Protein AF-A0A959XK09-F1 (afdb_monomer_lite)

Sequence (62 aa):
LLLYTDGLVETPRREIGLGIDRMLGQSERLLRGTFEGGADRLVEALGSDNDDRALVLVHRRP

Foldseek 3Di:
DKDKDLQFQDDPPDDSVVSVVQLVVQLVVQPPPHPVCVQVSSQVSTGDPPDDIDMDDDDDDD

pLDDT: mean 88.48, std 7.91, range [66.88, 95.69]

Secondary structure (DSSP, 8-state):
-EEE-GGGT--TTS-HHHHHHHHHHHHHHHSSS--TTHHHHHHHHSS-TTS---EEE-----

Radius of gyration: 11.62 Å; chains: 1; bounding box: 27×20×34 Å

Structure (mmCIF, N/CA/C/O backbone):
data_AF-A0A959XK09-F1
#
_entry.id   AF-A0A959XK09-F1
#
loop_
_atom_site.group_PDB
_atom_site.id
_atom_site.type_symbol
_atom_site.label_atom_id
_atom_site.label_alt_id
_at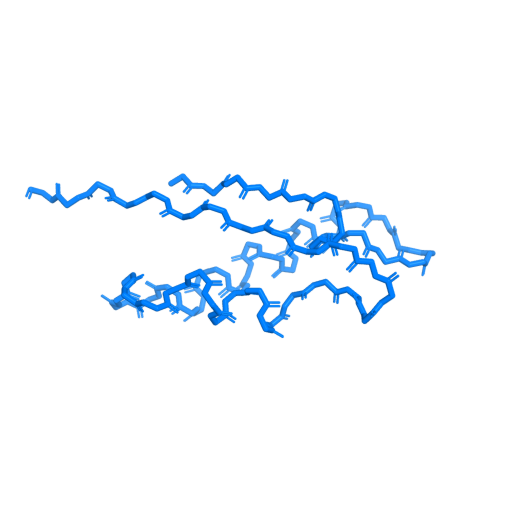om_site.label_comp_id
_atom_site.label_asym_id
_atom_site.label_entity_id
_atom_site.label_seq_id
_atom_site.pdbx_PDB_ins_code
_atom_site.Cartn_x
_atom_site.Cartn_y
_atom_site.Cartn_z
_atom_site.occupancy
_atom_site.B_iso_or_equiv
_atom_site.auth_seq_id
_atom_site.auth_comp_id
_atom_site.auth_asym_id
_atom_site.auth_atom_id
_atom_site.pdbx_PDB_model_num
ATOM 1 N N . LEU A 1 1 ? 1.499 0.002 10.437 1.00 92.38 1 LEU A N 1
ATOM 2 C CA . LEU A 1 1 ? 2.644 -0.796 9.948 1.00 92.38 1 LEU A CA 1
ATOM 3 C C . LEU A 1 1 ? 2.293 -1.308 8.561 1.00 92.38 1 LEU A C 1
ATOM 5 O O . LEU A 1 1 ? 1.167 -1.759 8.380 1.00 92.38 1 LEU A O 1
ATOM 9 N N . LEU A 1 2 ? 3.225 -1.199 7.616 1.00 93.38 2 LEU A N 1
ATOM 10 C CA . LEU A 1 2 ? 3.116 -1.739 6.261 1.00 93.38 2 LEU A CA 1
ATOM 11 C C . LEU A 1 2 ? 4.255 -2.741 6.058 1.00 93.38 2 LEU A C 1
ATOM 13 O O .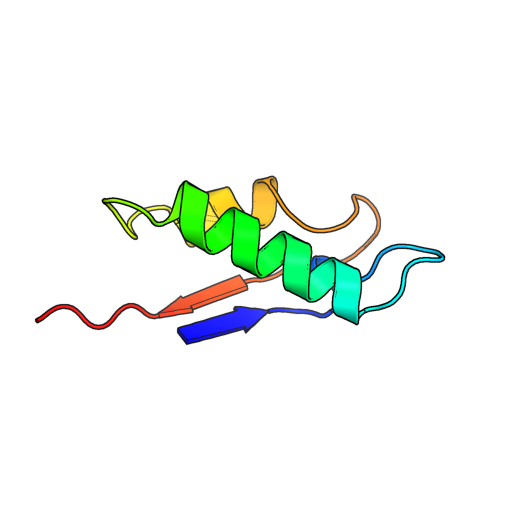 LEU A 1 2 ? 5.404 -2.406 6.339 1.00 93.38 2 LEU A O 1
ATOM 17 N N . LEU A 1 3 ? 3.927 -3.946 5.600 1.00 95.56 3 LEU A N 1
ATOM 18 C CA . LEU A 1 3 ? 4.886 -4.939 5.109 1.00 95.56 3 LEU A CA 1
ATOM 19 C C . LEU A 1 3 ? 4.561 -5.199 3.641 1.00 95.56 3 LEU A C 1
ATOM 21 O O . LEU A 1 3 ? 3.388 -5.350 3.306 1.00 95.56 3 LEU A O 1
ATOM 25 N N . TYR A 1 4 ? 5.567 -5.227 2.780 1.00 92.94 4 TYR A N 1
ATOM 26 C CA . TYR A 1 4 ? 5.382 -5.268 1.333 1.00 92.94 4 TYR A CA 1
ATOM 27 C C . TYR A 1 4 ? 6.452 -6.135 0.668 1.00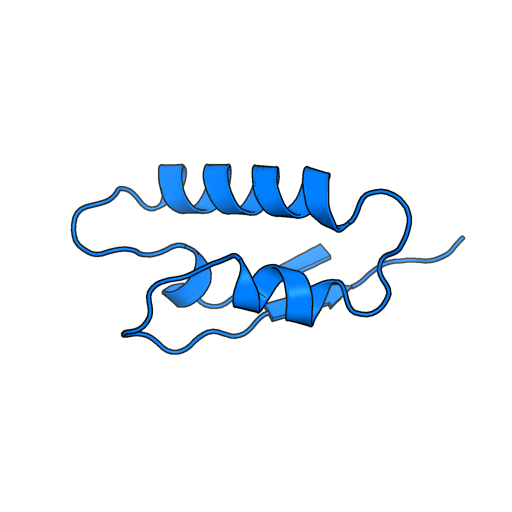 92.94 4 TYR A C 1
ATOM 29 O O . TYR A 1 4 ? 7.551 -6.271 1.211 1.00 92.94 4 TYR A O 1
ATOM 37 N N . THR A 1 5 ? 6.132 -6.711 -0.492 1.00 92.06 5 THR A N 1
ATOM 38 C CA . THR A 1 5 ? 7.136 -7.295 -1.398 1.00 92.06 5 THR A CA 1
ATOM 39 C C . THR A 1 5 ? 7.843 -6.197 -2.189 1.00 92.06 5 THR A C 1
ATOM 41 O O . THR A 1 5 ? 7.282 -5.124 -2.423 1.00 92.06 5 THR A O 1
ATOM 44 N N . ASP A 1 6 ? 9.078 -6.454 -2.606 1.00 88.19 6 ASP A N 1
ATOM 45 C CA . ASP A 1 6 ? 9.856 -5.586 -3.498 1.00 88.19 6 ASP A CA 1
ATOM 46 C C . ASP A 1 6 ? 9.097 -5.217 -4.780 1.00 88.19 6 ASP A C 1
ATOM 48 O O . ASP A 1 6 ? 9.119 -4.047 -5.160 1.00 88.19 6 ASP A O 1
ATOM 52 N N . GLY A 1 7 ? 8.298 -6.129 -5.341 1.00 90.06 7 GLY A N 1
ATOM 53 C CA . GLY A 1 7 ? 7.427 -5.872 -6.496 1.00 90.06 7 GLY A CA 1
ATOM 54 C C . GLY A 1 7 ? 6.446 -4.688 -6.352 1.00 90.06 7 GLY A C 1
ATOM 55 O O . GLY A 1 7 ? 5.932 -4.181 -7.353 1.00 90.06 7 GLY A O 1
ATOM 56 N N . LEU A 1 8 ? 6.187 -4.183 -5.133 1.00 90.94 8 LEU A N 1
ATOM 57 C CA . LEU A 1 8 ? 5.390 -2.962 -4.914 1.00 90.94 8 LEU A CA 1
ATOM 58 C C . LEU A 1 8 ? 6.172 -1.653 -5.090 1.00 90.94 8 LEU A C 1
ATOM 60 O O . LEU A 1 8 ? 5.559 -0.613 -5.358 1.00 90.94 8 LEU A O 1
ATOM 64 N N . VAL A 1 9 ? 7.495 -1.684 -4.932 1.00 90.12 9 VAL A N 1
ATOM 65 C CA . VAL A 1 9 ? 8.369 -0.499 -5.000 1.00 90.12 9 VAL A CA 1
ATOM 66 C C . VAL A 1 9 ? 9.346 -0.554 -6.171 1.00 90.12 9 VAL A C 1
ATOM 68 O O . VAL A 1 9 ? 9.744 0.493 -6.687 1.00 90.12 9 VAL A O 1
ATOM 71 N N . GLU A 1 10 ? 9.717 -1.745 -6.624 1.00 86.69 10 GLU A N 1
ATOM 72 C CA . GLU A 1 10 ? 10.669 -1.935 -7.702 1.00 86.69 10 GLU A CA 1
ATOM 73 C C . GLU A 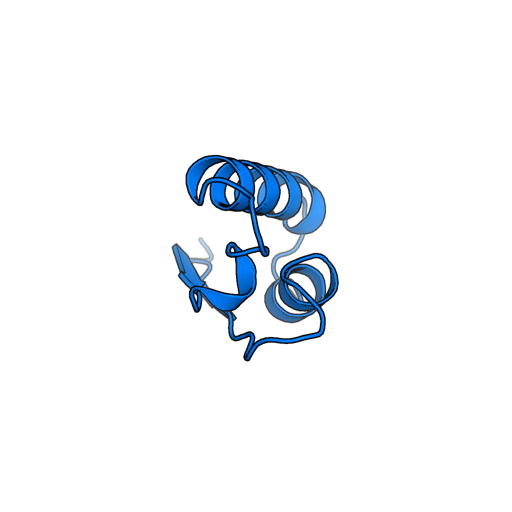1 10 ? 10.026 -1.637 -9.061 1.00 86.69 10 GLU A C 1
ATOM 75 O O . GLU A 1 10 ? 8.894 -2.010 -9.369 1.00 86.69 10 GLU A O 1
ATOM 80 N N . THR A 1 11 ? 10.747 -0.892 -9.895 1.00 74.56 11 THR A N 1
ATOM 81 C CA . THR A 1 11 ? 10.409 -0.729 -11.311 1.00 74.56 11 THR A CA 1
ATOM 82 C C . THR A 1 11 ? 11.681 -0.841 -12.137 1.00 74.56 11 THR A C 1
ATOM 84 O O . THR A 1 11 ? 12.723 -0.332 -11.710 1.00 74.56 11 THR A O 1
ATOM 87 N N . PRO A 1 12 ? 11.622 -1.425 -13.349 1.00 66.88 12 PRO A N 1
ATOM 88 C CA . PRO A 1 12 ? 12.800 -1.542 -14.193 1.00 66.88 12 PRO A CA 1
ATOM 89 C C . PRO A 1 12 ? 13.424 -0.162 -14.430 1.00 66.88 12 PRO A C 1
ATOM 91 O O . PRO A 1 12 ? 12.771 0.727 -14.982 1.00 66.88 12 PRO A O 1
ATOM 94 N N . ARG A 1 13 ? 14.704 -0.004 -14.060 1.00 70.00 13 ARG A N 1
ATOM 95 C CA . ARG A 1 13 ? 15.523 1.217 -14.240 1.00 70.00 13 ARG A CA 1
ATOM 96 C C . ARG A 1 13 ? 15.241 2.381 -13.274 1.00 70.00 13 ARG A C 1
ATOM 98 O O . ARG A 1 13 ? 15.723 3.483 -13.532 1.00 70.00 13 ARG A O 1
ATOM 105 N N . ARG A 1 14 ? 14.485 2.183 -12.189 1.00 70.88 14 ARG A N 1
ATOM 106 C CA . ARG A 1 14 ? 14.304 3.200 -11.135 1.00 70.88 14 ARG A CA 1
ATOM 107 C C . ARG A 1 14 ? 14.989 2.791 -9.840 1.00 70.88 14 ARG A C 1
ATOM 109 O O . ARG A 1 14 ? 15.058 1.614 -9.512 1.00 70.88 14 ARG A O 1
ATOM 116 N N . GLU A 1 15 ? 15.472 3.785 -9.102 1.00 83.06 15 GLU A N 1
ATOM 117 C CA . GLU A 1 15 ? 16.008 3.569 -7.762 1.00 83.06 15 GLU A CA 1
ATOM 118 C C . GLU A 1 15 ? 14.891 3.173 -6.792 1.00 83.06 15 GLU A C 1
ATOM 120 O O . GLU A 1 15 ? 13.817 3.782 -6.780 1.00 83.06 15 GLU A O 1
ATOM 125 N N . ILE A 1 16 ? 15.176 2.190 -5.936 1.00 84.38 16 ILE A N 1
ATOM 126 C CA . ILE A 1 16 ? 14.252 1.683 -4.908 1.00 84.38 16 ILE A CA 1
ATOM 127 C C . ILE A 1 16 ? 13.723 2.820 -4.020 1.00 84.38 16 ILE A C 1
ATOM 129 O O . ILE A 1 16 ? 12.542 2.832 -3.677 1.00 84.38 16 ILE A O 1
ATOM 133 N N . GLY A 1 17 ? 14.566 3.810 -3.697 1.00 89.69 17 GLY A N 1
ATOM 134 C CA . GLY A 1 17 ? 14.177 4.967 -2.882 1.00 89.69 17 GLY A CA 1
ATOM 135 C C . GLY A 1 17 ? 12.990 5.737 -3.463 1.00 89.69 17 GLY A C 1
ATOM 136 O O . GLY A 1 17 ? 12.033 6.022 -2.751 1.00 89.69 17 GLY A O 1
ATOM 137 N N . LEU A 1 18 ? 12.974 5.959 -4.780 1.00 90.12 18 LEU A N 1
ATOM 138 C CA . LEU A 1 18 ? 11.863 6.635 -5.454 1.00 90.12 18 LEU A CA 1
ATOM 139 C C . LEU A 1 18 ? 10.566 5.809 -5.401 1.00 90.12 18 LEU A C 1
ATOM 141 O O . LEU A 1 18 ? 9.466 6.362 -5.316 1.00 90.12 18 LEU A O 1
ATOM 145 N N . GLY A 1 19 ? 10.687 4.481 -5.458 1.00 90.25 19 GLY A N 1
ATOM 146 C CA . GLY A 1 19 ? 9.568 3.557 -5.278 1.00 90.25 19 GLY A CA 1
ATOM 147 C C . GLY A 1 19 ? 8.962 3.651 -3.878 1.00 90.25 19 GLY A C 1
ATOM 148 O O . GLY A 1 19 ? 7.741 3.751 -3.734 1.00 90.25 19 GLY A O 1
ATOM 149 N N . ILE A 1 20 ? 9.820 3.701 -2.857 1.00 91.62 20 ILE A N 1
ATOM 150 C CA . ILE A 1 20 ? 9.422 3.892 -1.458 1.00 91.62 20 ILE A CA 1
ATOM 151 C C . ILE A 1 20 ? 8.733 5.251 -1.274 1.00 91.62 20 ILE A C 1
ATOM 153 O O . ILE A 1 20 ? 7.639 5.296 -0.712 1.00 91.62 20 ILE A O 1
ATOM 157 N N . ASP A 1 21 ? 9.300 6.337 -1.804 1.00 93.12 21 ASP A N 1
ATOM 158 C CA . ASP A 1 21 ? 8.714 7.680 -1.703 1.00 93.12 21 ASP A CA 1
ATOM 159 C C . ASP A 1 21 ? 7.318 7.740 -2.335 1.00 93.12 21 ASP A C 1
ATOM 161 O O . ASP A 1 21 ? 6.362 8.256 -1.744 1.00 93.12 21 ASP A O 1
ATOM 165 N N . ARG A 1 22 ? 7.159 7.143 -3.524 1.00 91.75 22 ARG A N 1
ATOM 166 C CA . ARG A 1 22 ? 5.853 7.022 -4.181 1.00 91.75 22 ARG A CA 1
ATOM 167 C C . ARG A 1 22 ? 4.865 6.252 -3.304 1.00 91.75 22 ARG A C 1
ATOM 169 O O . ARG A 1 22 ? 3.725 6.699 -3.159 1.00 91.75 22 ARG A O 1
ATOM 176 N N . MET A 1 23 ? 5.275 5.113 -2.742 1.00 92.44 23 MET A N 1
ATOM 177 C CA . MET A 1 23 ? 4.434 4.282 -1.874 1.00 92.44 23 MET A CA 1
ATOM 178 C C . MET A 1 23 ? 3.984 5.032 -0.621 1.00 92.44 23 MET A C 1
ATOM 180 O O . MET A 1 23 ? 2.801 4.972 -0.271 1.00 92.44 23 MET A O 1
ATOM 184 N N . LEU A 1 24 ? 4.886 5.768 0.029 1.00 93.56 24 LEU A N 1
ATOM 185 C CA . LEU A 1 24 ? 4.549 6.592 1.188 1.00 93.56 24 LEU A CA 1
ATOM 186 C C . LEU A 1 24 ? 3.524 7.667 0.808 1.00 93.56 24 LEU A C 1
ATOM 188 O O . LEU A 1 24 ? 2.474 7.752 1.444 1.00 93.56 24 LEU A O 1
ATOM 192 N N . GLY A 1 25 ? 3.738 8.384 -0.299 1.00 94.69 25 GLY A N 1
ATOM 193 C CA . GLY A 1 25 ? 2.781 9.382 -0.785 1.00 94.69 25 GLY A CA 1
ATOM 194 C C . GLY A 1 25 ? 1.401 8.803 -1.138 1.00 94.69 25 GLY A C 1
ATOM 195 O O . GLY A 1 25 ? 0.372 9.424 -0.862 1.00 94.69 25 GLY A O 1
ATOM 196 N N . GLN A 1 26 ? 1.338 7.595 -1.717 1.00 94.81 26 GLN A N 1
ATOM 197 C CA . GLN A 1 26 ? 0.054 6.911 -1.945 1.00 94.81 26 GLN A CA 1
ATOM 198 C C . GLN A 1 26 ? -0.616 6.524 -0.628 1.00 94.81 26 GLN A C 1
ATOM 200 O O . GLN A 1 26 ? -1.820 6.725 -0.477 1.00 94.81 26 GLN A O 1
ATOM 205 N N . SER A 1 27 ? 0.160 6.014 0.327 1.00 94.31 27 SER A N 1
ATOM 206 C CA . SER A 1 27 ? -0.323 5.624 1.653 1.00 94.31 27 SER A CA 1
ATOM 207 C C . SER A 1 27 ? -0.935 6.812 2.389 1.00 94.31 27 SER A C 1
ATOM 209 O O . SER A 1 27 ? -2.065 6.721 2.862 1.00 94.31 27 SER A O 1
ATOM 211 N N . GLU A 1 28 ? -0.254 7.957 2.410 1.00 93.38 28 GLU A N 1
ATOM 212 C CA . GLU A 1 28 ? -0.760 9.189 3.024 1.00 93.38 28 GLU A CA 1
ATOM 213 C C . GLU A 1 28 ? -2.059 9.688 2.385 1.00 93.38 28 GLU A C 1
ATOM 215 O O . GLU A 1 28 ? -2.944 10.204 3.075 1.00 93.38 28 GLU A O 1
ATOM 220 N N . ARG A 1 29 ? -2.190 9.543 1.062 1.00 94.12 29 ARG A N 1
ATOM 221 C CA . ARG A 1 29 ? -3.380 9.987 0.334 1.00 94.12 29 ARG A CA 1
ATOM 222 C C . ARG A 1 29 ? -4.560 9.037 0.517 1.00 94.12 29 ARG A C 1
ATOM 224 O O . ARG A 1 29 ? -5.674 9.499 0.741 1.00 94.12 29 ARG A O 1
ATOM 231 N N . LEU A 1 30 ? -4.330 7.730 0.402 1.00 93.69 30 LEU A N 1
ATOM 232 C CA . LEU A 1 30 ? -5.384 6.711 0.342 1.00 93.69 30 LEU A CA 1
ATOM 233 C C . LEU A 1 30 ? -5.844 6.233 1.721 1.00 93.69 30 LEU A C 1
ATOM 235 O O . LEU A 1 30 ? -7.014 5.886 1.881 1.00 93.69 30 LEU A O 1
ATOM 239 N N . LEU A 1 31 ? -4.961 6.237 2.722 1.00 92.19 31 LEU A N 1
ATOM 240 C CA . LEU A 1 31 ? -5.301 5.836 4.093 1.00 92.19 31 LEU A CA 1
ATOM 241 C C . LEU A 1 31 ? -5.827 7.000 4.942 1.00 92.19 31 LEU A C 1
ATOM 243 O O . LEU A 1 31 ? -6.155 6.822 6.116 1.00 92.19 31 LEU A O 1
ATOM 247 N N . ARG A 1 32 ? -5.937 8.202 4.365 1.00 90.56 32 ARG A N 1
ATOM 248 C CA . ARG A 1 32 ? -6.582 9.336 5.025 1.00 90.56 32 ARG A CA 1
ATOM 249 C C . ARG A 1 32 ? -8.066 9.018 5.242 1.00 90.56 32 ARG A C 1
ATOM 251 O O . ARG A 1 32 ? -8.816 8.828 4.291 1.00 90.56 32 ARG A O 1
ATOM 258 N N . GLY A 1 33 ? -8.491 8.988 6.503 1.00 85.12 33 GLY A N 1
ATOM 259 C CA . GLY A 1 33 ? -9.882 8.747 6.900 1.00 85.12 33 GLY A CA 1
ATOM 260 C C . GLY A 1 33 ? -10.145 7.305 7.329 1.00 85.12 33 GLY A C 1
ATOM 261 O O . GLY A 1 33 ? -10.395 7.073 8.508 1.00 85.12 33 GLY A O 1
ATOM 262 N N . THR A 1 34 ? -10.071 6.341 6.404 1.00 88.25 34 THR A N 1
ATOM 263 C CA . THR A 1 34 ? -10.324 4.921 6.710 1.00 88.25 34 THR A CA 1
ATOM 264 C C . THR A 1 34 ? -9.210 3.994 6.231 1.00 88.25 34 THR A C 1
ATOM 266 O O . THR A 1 34 ? -8.712 4.104 5.108 1.00 88.25 34 THR A O 1
ATOM 269 N N . PHE A 1 35 ? -8.869 3.039 7.099 1.00 92.69 35 PHE A N 1
ATOM 270 C CA . PHE A 1 35 ? -7.956 1.931 6.813 1.00 92.69 35 PHE A CA 1
ATOM 271 C C . PHE A 1 35 ? -8.669 0.720 6.193 1.00 92.69 35 PHE A C 1
ATOM 273 O O . PHE A 1 35 ? -8.004 -0.190 5.701 1.00 92.69 35 PHE A O 1
ATOM 280 N N . GLU A 1 36 ? -10.004 0.693 6.199 1.00 93.00 36 GLU A N 1
ATOM 281 C CA . GLU A 1 36 ? -10.782 -0.384 5.582 1.00 93.00 36 GLU A CA 1
ATOM 282 C C . GLU A 1 36 ? -10.571 -0.402 4.061 1.00 93.00 36 GLU A C 1
ATOM 284 O O . GLU A 1 36 ? -10.505 0.653 3.420 1.00 93.00 36 GLU A O 1
ATOM 289 N N . GLY A 1 37 ? -10.338 -1.593 3.499 1.00 94.12 37 GLY A N 1
ATOM 290 C CA . GLY A 1 37 ? -9.929 -1.764 2.097 1.00 94.12 37 GLY A CA 1
ATOM 291 C C . GLY A 1 37 ? -8.642 -1.013 1.724 1.00 94.12 37 GLY A C 1
ATOM 292 O O . GLY A 1 37 ? -8.397 -0.734 0.555 1.00 94.12 37 GLY A O 1
ATOM 293 N N . GLY A 1 38 ? -7.845 -0.574 2.706 1.00 94.62 38 GLY A N 1
ATOM 294 C CA . GLY A 1 38 ? -6.642 0.222 2.461 1.00 94.62 38 GLY A CA 1
ATOM 295 C C . GLY A 1 38 ? -5.535 -0.573 1.773 1.00 94.62 38 GLY A C 1
ATOM 296 O O . GLY A 1 38 ? -4.816 -0.015 0.952 1.00 94.62 38 GLY A O 1
ATOM 297 N N . ALA A 1 39 ? -5.425 -1.869 2.082 1.00 94.38 39 ALA A N 1
ATOM 298 C CA . ALA A 1 39 ? -4.440 -2.747 1.459 1.00 94.38 39 ALA A CA 1
ATOM 299 C C . ALA A 1 39 ? -4.707 -2.911 -0.045 1.00 94.38 39 ALA A C 1
ATOM 301 O O . ALA A 1 39 ? -3.812 -2.646 -0.842 1.00 94.38 39 ALA A O 1
ATOM 302 N N . ASP A 1 40 ? -5.943 -3.239 -0.427 1.00 94.00 40 ASP A N 1
ATOM 303 C CA . ASP A 1 40 ? -6.328 -3.446 -1.830 1.00 94.00 40 ASP A CA 1
ATOM 304 C C . ASP A 1 40 ? -6.095 -2.183 -2.664 1.00 94.00 40 ASP A C 1
ATOM 306 O O . ASP A 1 40 ? -5.404 -2.216 -3.680 1.00 94.00 40 ASP A O 1
ATOM 310 N N . ARG A 1 41 ? -6.561 -1.031 -2.160 1.00 94.19 41 ARG A N 1
ATOM 311 C CA . ARG A 1 41 ? -6.361 0.275 -2.810 1.00 94.19 41 ARG A CA 1
ATOM 312 C C . ARG A 1 41 ? -4.885 0.618 -3.001 1.00 94.19 41 ARG A C 1
ATOM 314 O O . ARG A 1 41 ? -4.527 1.275 -3.975 1.00 94.19 41 ARG A O 1
ATOM 321 N N . LEU A 1 42 ? -4.030 0.225 -2.058 1.00 94.12 42 LEU A N 1
ATOM 322 C CA . LEU A 1 42 ? -2.594 0.460 -2.168 1.00 94.12 42 LEU A CA 1
ATOM 323 C C . LEU A 1 42 ? -1.940 -0.483 -3.173 1.00 94.12 42 LEU A C 1
ATOM 325 O O . LEU A 1 42 ? -1.147 -0.007 -3.976 1.00 94.12 42 LEU A O 1
ATOM 329 N N . VAL A 1 43 ? -2.287 -1.771 -3.173 1.00 92.44 43 VAL A N 1
ATOM 330 C CA . VAL A 1 43 ? -1.769 -2.737 -4.156 1.00 92.44 43 VAL A CA 1
ATOM 331 C C . VAL A 1 43 ? -2.180 -2.351 -5.579 1.00 92.44 43 VAL A C 1
ATOM 333 O O . VAL A 1 43 ? -1.348 -2.405 -6.478 1.00 92.44 43 VAL A O 1
ATOM 336 N N . GLU A 1 44 ? -3.413 -1.885 -5.788 1.00 91.06 44 GLU A N 1
ATOM 337 C CA . GLU A 1 44 ? -3.867 -1.386 -7.094 1.00 91.06 44 GLU A CA 1
ATOM 338 C C . GLU A 1 44 ? -3.116 -0.124 -7.546 1.00 91.06 44 GLU A C 1
ATOM 340 O O . GLU A 1 44 ? -2.811 0.035 -8.726 1.00 91.06 44 GLU A O 1
ATOM 345 N N . ALA A 1 45 ? -2.797 0.785 -6.620 1.00 89.94 45 ALA A N 1
ATOM 346 C CA . ALA A 1 45 ? -2.116 2.042 -6.937 1.00 89.94 45 ALA A CA 1
ATOM 347 C C . ALA A 1 45 ? -0.590 1.900 -7.138 1.00 89.94 45 ALA A C 1
ATOM 349 O O . ALA A 1 45 ? 0.069 2.850 -7.600 1.00 89.94 45 ALA A O 1
ATOM 350 N N . LEU A 1 46 ? -0.013 0.758 -6.749 1.00 87.62 46 LEU A N 1
ATOM 351 C CA . LEU A 1 46 ? 1.429 0.542 -6.609 1.00 87.62 46 LEU A CA 1
ATOM 352 C C . LEU A 1 46 ? 1.942 -0.683 -7.384 1.00 87.62 46 LEU A C 1
ATOM 354 O O . LEU A 1 46 ? 1.197 -1.570 -7.797 1.00 87.62 46 LEU A O 1
ATOM 358 N N . GLY A 1 47 ? 3.265 -0.712 -7.558 1.00 72.81 47 GLY A N 1
ATOM 359 C CA . GLY A 1 47 ? 3.991 -1.751 -8.284 1.00 72.81 47 GLY A CA 1
ATOM 360 C C . GLY A 1 47 ? 3.991 -1.600 -9.806 1.00 72.81 47 GLY A C 1
ATOM 361 O O . GLY A 1 47 ? 3.494 -0.615 -10.367 1.00 72.81 47 GLY A O 1
ATOM 362 N N . SER A 1 48 ? 4.618 -2.574 -10.461 1.00 70.94 48 SER A N 1
ATOM 363 C CA . SER A 1 48 ? 4.622 -2.750 -11.916 1.00 70.94 48 SER A CA 1
ATOM 364 C C . SER A 1 48 ? 3.773 -3.968 -12.291 1.00 70.94 48 SER A C 1
ATOM 366 O O . SER A 1 48 ? 3.656 -4.892 -11.490 1.00 70.94 48 SER A O 1
ATOM 368 N N . ASP A 1 49 ? 3.204 -3.995 -13.499 1.00 67.50 49 ASP A N 1
ATOM 369 C CA . ASP A 1 49 ? 2.342 -5.103 -13.950 1.00 67.50 49 ASP A CA 1
ATOM 370 C C . ASP A 1 49 ? 3.077 -6.451 -14.079 1.00 67.50 49 ASP A C 1
ATOM 372 O O . ASP A 1 49 ? 2.435 -7.488 -14.228 1.00 67.50 49 ASP A O 1
ATOM 376 N N . ASN A 1 50 ? 4.411 -6.447 -14.021 1.00 70.69 50 ASN A N 1
ATOM 377 C CA . ASN A 1 50 ? 5.241 -7.601 -14.355 1.00 70.69 50 ASN A CA 1
ATOM 378 C C . ASN A 1 50 ? 5.768 -8.397 -13.150 1.00 70.69 50 ASN A C 1
ATOM 380 O O . ASN A 1 50 ? 6.491 -9.362 -13.383 1.00 70.69 50 ASN A O 1
ATOM 384 N N . ASP A 1 51 ? 5.457 -8.010 -11.908 1.00 75.44 51 ASP A N 1
ATOM 385 C CA . ASP A 1 51 ? 6.027 -8.647 -10.711 1.00 75.44 51 ASP A CA 1
ATOM 386 C C . ASP A 1 51 ? 4.972 -9.003 -9.653 1.00 75.44 51 ASP A C 1
ATOM 388 O O . ASP A 1 51 ? 3.878 -8.426 -9.625 1.00 75.44 51 ASP A O 1
ATOM 392 N N . ASP A 1 52 ? 5.304 -9.946 -8.769 1.00 88.25 52 ASP A N 1
ATOM 393 C CA . ASP A 1 52 ? 4.410 -10.392 -7.700 1.00 88.25 52 ASP A CA 1
ATOM 394 C C . ASP A 1 52 ? 4.280 -9.320 -6.604 1.00 88.25 52 ASP A C 1
ATOM 396 O O . ASP A 1 52 ? 5.245 -8.853 -5.989 1.00 88.25 52 ASP A O 1
ATOM 400 N N . ARG A 1 53 ? 3.034 -8.926 -6.320 1.00 89.88 53 ARG A N 1
ATOM 401 C CA . ARG A 1 53 ? 2.712 -7.829 -5.397 1.00 89.88 53 ARG A CA 1
ATOM 402 C C . ARG A 1 53 ? 1.922 -8.339 -4.207 1.00 89.88 53 ARG A C 1
ATOM 404 O O . ARG A 1 53 ? 0.823 -8.864 -4.366 1.00 89.88 53 ARG A O 1
ATOM 411 N N . ALA A 1 54 ? 2.438 -8.103 -3.006 1.00 92.19 54 ALA A N 1
ATOM 412 C CA . ALA A 1 54 ? 1.709 -8.373 -1.775 1.00 92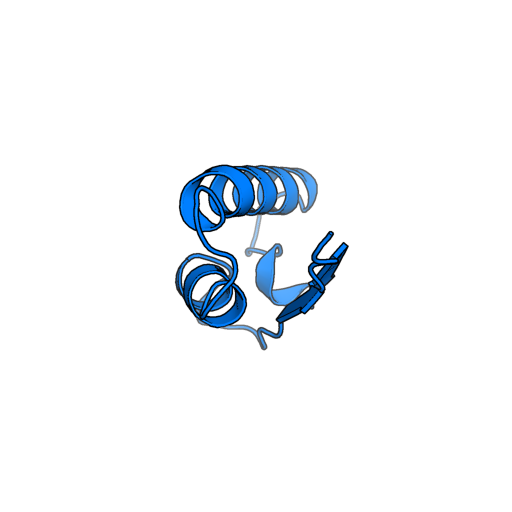.19 54 ALA A CA 1
ATOM 413 C C . ALA A 1 54 ? 1.942 -7.282 -0.728 1.00 92.19 54 ALA A C 1
ATOM 415 O O . ALA A 1 54 ? 3.054 -6.785 -0.561 1.00 92.19 54 ALA A O 1
ATOM 416 N N . LEU A 1 55 ? 0.879 -6.942 0.004 1.00 94.44 55 LEU A N 1
ATOM 417 C CA . LEU A 1 55 ? 0.875 -5.924 1.048 1.00 94.44 55 LEU A CA 1
ATOM 418 C C . LEU A 1 55 ? 0.141 -6.433 2.287 1.00 94.44 55 LEU A C 1
ATOM 420 O O . LEU A 1 55 ? -0.983 -6.921 2.195 1.00 94.44 55 LEU A O 1
ATOM 424 N N . VAL A 1 56 ? 0.733 -6.228 3.460 1.00 95.69 56 VAL A N 1
ATOM 425 C CA . VAL A 1 56 ? 0.064 -6.391 4.751 1.00 95.69 56 VAL A CA 1
ATOM 426 C C . VAL A 1 56 ? -0.017 -5.034 5.432 1.00 95.69 56 VAL A C 1
ATOM 428 O O . VAL A 1 56 ? 0.999 -4.397 5.719 1.00 95.69 56 VAL A O 1
ATOM 431 N N . LEU A 1 57 ? -1.245 -4.606 5.720 1.00 95.12 57 LEU A N 1
ATOM 432 C CA . LEU A 1 57 ? -1.533 -3.355 6.409 1.00 95.12 57 LEU A CA 1
ATOM 433 C C . LEU A 1 57 ? -2.064 -3.642 7.813 1.00 95.12 57 LEU A C 1
ATOM 435 O O . LEU A 1 57 ? -3.159 -4.173 7.981 1.00 95.12 57 LEU A O 1
ATOM 439 N N . VAL A 1 58 ? -1.304 -3.237 8.830 1.00 94.12 58 VAL A N 1
ATOM 440 C CA . VAL A 1 58 ? -1.720 -3.328 10.235 1.00 94.12 58 VAL A CA 1
ATOM 441 C C . VAL A 1 58 ? -1.968 -1.929 10.782 1.00 94.12 58 VAL A C 1
ATOM 443 O O . VAL A 1 58 ? -1.058 -1.092 10.840 1.00 94.12 58 VAL A O 1
ATOM 446 N N . HIS A 1 59 ? -3.200 -1.697 11.227 1.00 92.62 59 HIS A N 1
ATOM 447 C CA . HIS A 1 59 ? -3.634 -0.476 11.893 1.00 92.62 59 HIS A CA 1
ATOM 448 C C . HIS A 1 59 ? -4.066 -0.791 13.326 1.00 92.62 59 HIS A C 1
ATOM 450 O O . HIS A 1 59 ? -4.932 -1.636 13.549 1.00 92.62 59 HIS A O 1
ATOM 456 N N . ARG A 1 60 ? -3.478 -0.091 14.299 1.00 92.56 60 ARG A N 1
ATOM 457 C CA . ARG A 1 60 ? -3.910 -0.162 15.696 1.00 92.56 60 ARG A CA 1
ATOM 458 C C . ARG A 1 60 ? -5.044 0.837 15.901 1.00 92.56 60 ARG A C 1
ATOM 460 O O . ARG A 1 60 ? -4.807 2.039 15.789 1.00 92.56 60 ARG A O 1
ATOM 467 N N . ARG A 1 61 ? -6.241 0.3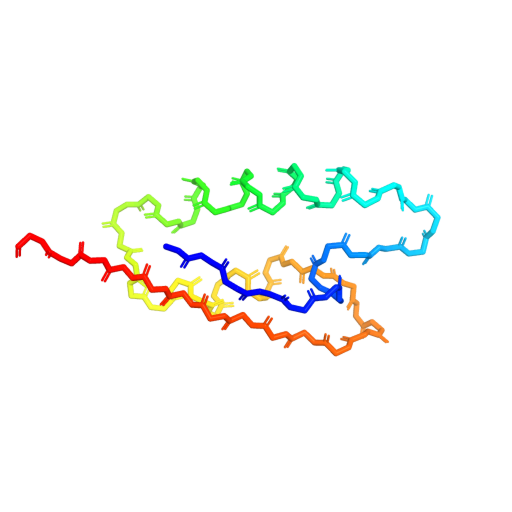39 16.210 1.00 87.69 61 ARG A N 1
ATOM 468 C CA . ARG A 1 61 ? -7.358 1.180 16.659 1.00 87.69 61 ARG A CA 1
ATOM 469 C C . ARG A 1 61 ? -7.114 1.613 18.116 1.00 87.69 61 ARG A C 1
ATOM 471 O O . ARG A 1 61 ? -6.454 0.859 18.838 1.00 87.69 61 ARG A O 1
ATOM 478 N N . PRO A 1 62 ? -7.537 2.824 18.513 1.00 78.00 62 PRO A N 1
ATOM 479 C CA . PRO A 1 62 ? -7.519 3.239 19.913 1.00 78.00 62 PRO A CA 1
ATOM 480 C C . PRO A 1 62 ? -8.379 2.323 20.790 1.00 78.00 62 PRO A C 1
ATOM 482 O O . PRO A 1 62 ? -9.349 1.733 20.258 1.00 78.00 62 PRO A O 1
#